Protein AF-A0A9W4WBG3-F1 (afdb_monomer)

Radius of gyration: 16.07 Å; Cα contacts (8 Å, |Δi|>4): 178; chains: 1; bounding box: 39×36×43 Å

Secondary structure (DSSP, 8-state):
--EEEE--SSS--EEEEGGGTEEEEEETTHHHHHSSPEEEEE-STT-EEEEE--HHHHHHHHHHHHHT-TT-TTSHHHHHHHHHHHHHHHHHHHH-HHHHHHHHHHHHHH-HHHHHHHHHHHTT-HHHHHHHT-

pLDDT: mean 94.96, std 4.43, range [64.56, 98.69]

Mean predicted aligned error: 3.72 Å

Foldseek 3Di:
DAAEDEDPDPDQDWDDPPVVRDIHGYDHLVCLQPVDWDWDWDPDDVIDIDTGGDLLSLLLSLLLVLCVDPVHNPDPSSVVSLVSNQVSLVVCLPPPLPSNLVSNVVQCVPDDSSVVSNVVSCVVVVVSVVSNVD

Solvent-accessible surface area (backbone atoms only — not comparable to full-atom values): 7461 Å² total; per-residue (Å²): 137,90,43,77,41,63,33,89,61,98,61,68,50,79,42,79,40,72,96,75,76,42,62,26,43,29,33,67,73,45,51,70,41,64,71,67,51,42,82,45,78,42,90,55,90,95,50,43,83,43,78,40,50,40,64,43,45,50,23,54,49,23,30,37,50,16,48,65,34,90,78,34,64,85,26,72,65,16,48,49,28,44,52,54,18,46,58,44,46,61,52,30,56,72,79,39,40,67,60,37,44,51,42,48,52,52,44,51,68,71,36,69,74,46,39,53,28,35,50,60,37,36,73,78,32,63,71,58,43,54,64,72,73,111

Nearest PDB structures (foldseek):
  5iqj-assembly3_C  TM=2.207E-01  e=2.973E-01  Vibrio cholerae O1 biovar El Tor
  6vud-assembly1_B  TM=2.526E-01  e=1.385E+00  Ehrlichia chaffeensis str. Arkansas
  1is1-assembly1_A  TM=2.712E-01  e=2.535E+00  Vibrio parahaemolyticus

Structure (mmCIF, N/CA/C/O backbone):
data_AF-A0A9W4WBG3-F1
#
_entry.id   AF-A0A9W4WBG3-F1
#
loop_
_atom_site.group_PDB
_atom_site.id
_atom_site.type_symbol
_atom_site.label_atom_id
_atom_site.label_alt_id
_atom_site.label_comp_id
_atom_site.label_asym_id
_atom_site.label_entity_id
_atom_site.label_seq_id
_atom_site.pdbx_PDB_ins_code
_atom_site.Cartn_x
_atom_site.Cartn_y
_atom_site.Cartn_z
_atom_site.occupancy
_atom_site.B_iso_or_equiv
_atom_site.auth_seq_id
_atom_site.auth_comp_id
_atom_site.auth_asym_id
_atom_site.auth_atom_id
_atom_site.pdbx_PDB_model_num
ATOM 1 N N . MET A 1 1 ? -1.882 -6.019 -24.584 1.00 64.56 1 MET A N 1
ATOM 2 C CA . MET A 1 1 ? -1.990 -6.544 -23.207 1.00 64.56 1 MET A CA 1
ATOM 3 C C . MET A 1 1 ? -0.662 -6.263 -22.527 1.00 64.56 1 MET A C 1
ATOM 5 O O . MET A 1 1 ? 0.357 -6.516 -23.156 1.00 64.56 1 MET A O 1
ATOM 9 N N . GLU A 1 2 ? -0.667 -5.669 -21.336 1.00 81.31 2 GLU A N 1
ATOM 10 C CA . GLU A 1 2 ? 0.548 -5.335 -20.577 1.00 81.31 2 GLU A CA 1
ATOM 11 C C . GLU A 1 2 ? 0.742 -6.379 -19.471 1.00 81.31 2 GLU A C 1
ATOM 13 O O . GLU A 1 2 ? -0.215 -6.703 -18.767 1.00 81.31 2 GLU A O 1
ATOM 18 N N . PHE A 1 3 ? 1.947 -6.936 -19.349 1.00 89.81 3 PHE A N 1
ATOM 19 C CA . PHE A 1 3 ? 2.280 -7.930 -18.327 1.00 89.81 3 PHE A CA 1
ATOM 20 C C . PHE A 1 3 ? 3.188 -7.301 -17.280 1.00 89.81 3 PHE A C 1
ATOM 22 O O . PHE A 1 3 ? 4.120 -6.581 -17.629 1.00 89.81 3 PHE A O 1
ATOM 29 N N . LEU A 1 4 ? 2.933 -7.591 -16.007 1.00 92.19 4 LEU A N 1
ATOM 30 C CA . LEU A 1 4 ? 3.647 -6.999 -14.880 1.00 92.19 4 LEU A CA 1
ATOM 31 C C . LEU A 1 4 ? 4.405 -8.084 -14.119 1.00 92.19 4 LEU A C 1
ATOM 33 O O . LEU A 1 4 ? 3.880 -9.179 -13.925 1.00 92.19 4 LEU A O 1
ATOM 37 N N . THR A 1 5 ? 5.614 -7.770 -13.663 1.00 91.88 5 THR A N 1
ATOM 38 C CA . THR A 1 5 ? 6.388 -8.646 -12.776 1.00 91.88 5 THR A CA 1
ATOM 39 C C . THR A 1 5 ? 7.010 -7.831 -11.646 1.00 91.88 5 THR A C 1
ATOM 41 O O . THR A 1 5 ? 7.350 -6.662 -11.861 1.00 91.88 5 THR A O 1
ATOM 44 N N . PRO A 1 6 ? 7.166 -8.388 -10.434 1.00 93.62 6 PRO A N 1
ATOM 45 C CA . PRO A 1 6 ? 7.873 -7.683 -9.382 1.00 93.62 6 PRO A CA 1
ATOM 46 C C . PRO A 1 6 ? 9.306 -7.337 -9.783 1.00 93.62 6 PRO A C 1
ATOM 48 O O . PRO A 1 6 ? 10.015 -8.155 -10.370 1.00 93.62 6 PRO A O 1
ATOM 51 N N . SER A 1 7 ? 9.728 -6.124 -9.436 1.00 93.12 7 SER A N 1
ATOM 52 C CA . SER A 1 7 ? 11.103 -5.667 -9.606 1.00 93.12 7 SER A CA 1
ATOM 53 C C . SER A 1 7 ? 11.860 -5.692 -8.288 1.00 93.12 7 SER A C 1
ATOM 55 O O . SER A 1 7 ? 11.390 -5.152 -7.286 1.00 93.12 7 SER A O 1
ATOM 57 N N . PHE A 1 8 ? 13.068 -6.248 -8.334 1.00 88.19 8 PHE A N 1
ATOM 58 C CA . PHE A 1 8 ? 14.074 -6.167 -7.269 1.00 88.19 8 PHE A CA 1
ATOM 59 C C . PHE A 1 8 ? 15.351 -5.452 -7.738 1.00 88.19 8 PHE A C 1
ATOM 61 O O . PHE A 1 8 ? 16.304 -5.319 -6.976 1.00 88.19 8 PHE A O 1
ATOM 68 N N . ALA A 1 9 ? 15.381 -5.018 -9.001 1.00 88.62 9 ALA A N 1
ATOM 69 C CA . ALA A 1 9 ? 16.471 -4.237 -9.568 1.00 88.62 9 ALA A CA 1
ATOM 70 C C . ALA A 1 9 ? 16.286 -2.748 -9.244 1.00 88.62 9 ALA A C 1
ATOM 72 O O . ALA A 1 9 ? 15.210 -2.322 -8.833 1.00 88.62 9 ALA A O 1
ATOM 73 N N . GLU A 1 10 ? 17.315 -1.936 -9.477 1.00 86.81 10 GLU A N 1
ATOM 74 C CA . GLU A 1 10 ? 17.229 -0.483 -9.283 1.00 86.81 10 GLU A CA 1
ATOM 75 C C . GLU A 1 10 ? 16.205 0.170 -10.230 1.00 86.81 10 GLU A C 1
ATOM 77 O O . GLU A 1 10 ? 15.454 1.057 -9.827 1.00 86.81 10 GLU A O 1
ATOM 82 N N . ALA A 1 11 ? 16.120 -0.313 -11.473 1.00 88.88 11 ALA A N 1
ATOM 83 C CA . ALA A 1 11 ? 15.214 0.204 -12.491 1.00 88.88 11 ALA A CA 1
ATOM 84 C C . ALA A 1 11 ? 13.922 -0.625 -12.633 1.00 88.88 11 ALA A C 1
ATOM 86 O O . ALA A 1 11 ? 13.884 -1.833 -12.397 1.00 88.88 11 ALA A O 1
ATOM 87 N N . GLU A 1 12 ? 12.859 0.044 -13.079 1.00 90.94 12 GLU A N 1
ATOM 88 C CA . GLU A 1 12 ? 11.601 -0.553 -13.546 1.00 90.94 12 GLU A CA 1
ATOM 89 C C . GLU A 1 12 ? 11.614 -0.617 -15.083 1.00 90.94 12 GLU A C 1
ATOM 91 O O . GLU A 1 12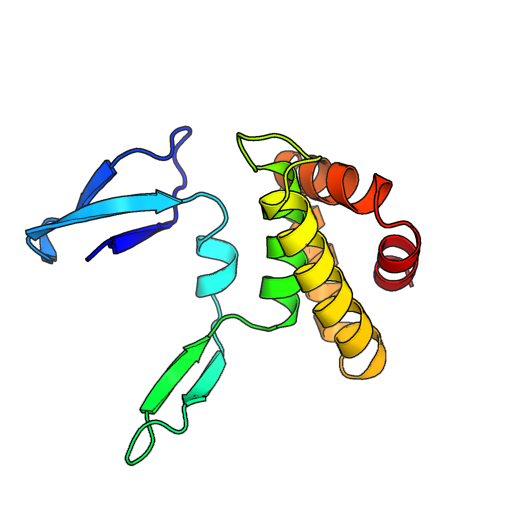 ? 10.902 0.123 -15.764 1.00 90.94 12 GLU A O 1
ATOM 96 N N . ASP A 1 13 ? 12.503 -1.440 -15.642 1.00 92.12 13 ASP A N 1
ATOM 97 C CA . ASP A 1 13 ? 12.678 -1.607 -17.087 1.00 92.12 13 ASP A CA 1
ATOM 98 C C . ASP A 1 13 ? 11.717 -2.651 -17.690 1.00 92.12 13 ASP A C 1
ATOM 100 O O . ASP A 1 13 ? 11.039 -3.407 -16.992 1.00 92.12 13 ASP A O 1
ATOM 104 N N . LEU A 1 14 ? 11.624 -2.683 -19.022 1.00 93.12 14 LEU A N 1
ATOM 105 C CA . LEU A 1 14 ? 10.947 -3.768 -19.731 1.00 93.12 14 LEU A CA 1
ATOM 106 C C . LEU A 1 14 ? 11.909 -4.947 -19.864 1.00 93.12 14 LEU A C 1
ATOM 108 O O . LEU A 1 14 ? 13.016 -4.783 -20.380 1.00 93.12 14 LEU A O 1
ATOM 112 N N . ARG A 1 15 ? 11.476 -6.145 -19.462 1.00 90.88 15 ARG A N 1
ATOM 113 C CA . ARG A 1 15 ? 12.273 -7.371 -19.621 1.00 90.88 15 ARG A CA 1
ATOM 114 C C . ARG A 1 15 ? 11.540 -8.457 -20.387 1.00 90.88 15 ARG A C 1
ATOM 116 O O . ARG A 1 15 ? 10.327 -8.590 -20.235 1.00 90.88 15 ARG A O 1
ATOM 123 N N . PRO A 1 16 ? 12.255 -9.252 -21.198 1.00 91.88 16 PRO A N 1
ATOM 124 C CA . PRO A 1 16 ? 11.655 -10.388 -21.873 1.00 91.88 16 PRO A CA 1
ATOM 125 C C . PRO A 1 16 ? 11.298 -11.477 -20.855 1.00 91.88 16 PRO A C 1
ATOM 127 O O . PRO A 1 16 ? 12.136 -11.913 -20.067 1.00 91.88 16 PRO A O 1
ATOM 130 N N . LEU A 1 17 ? 10.061 -11.961 -20.920 1.00 88.88 17 LEU A N 1
ATOM 131 C CA . LEU A 1 17 ? 9.600 -13.163 -20.240 1.00 88.88 17 LEU A CA 1
ATOM 132 C C . LEU A 1 17 ? 9.482 -14.278 -21.281 1.00 88.88 17 LEU A C 1
ATOM 134 O O . LEU A 1 17 ? 8.419 -14.517 -21.858 1.00 88.88 17 LEU A O 1
ATOM 138 N N . ALA A 1 18 ? 10.610 -14.945 -21.536 1.00 88.81 18 ALA A N 1
ATOM 139 C CA . ALA A 1 18 ? 10.754 -15.912 -22.626 1.00 88.81 18 ALA A CA 1
ATOM 140 C C . ALA A 1 18 ? 9.702 -17.033 -22.590 1.00 88.81 18 ALA A C 1
ATOM 142 O O . ALA A 1 18 ? 9.189 -17.413 -23.636 1.00 88.81 18 ALA A O 1
ATOM 143 N N . ALA A 1 19 ? 9.321 -17.496 -21.394 1.00 89.62 19 ALA A N 1
ATOM 144 C CA . ALA A 1 19 ? 8.317 -18.547 -21.207 1.00 89.62 19 ALA A CA 1
ATOM 145 C C . ALA A 1 19 ? 6.939 -18.209 -21.804 1.00 89.62 19 ALA A C 1
ATOM 147 O O . ALA A 1 19 ? 6.187 -19.113 -22.155 1.00 89.62 19 ALA A O 1
ATOM 148 N N . LEU A 1 20 ? 6.612 -16.919 -21.922 1.00 87.31 20 LEU A N 1
ATOM 149 C CA . LEU A 1 20 ? 5.352 -16.439 -22.489 1.00 87.31 20 LEU A CA 1
ATOM 150 C C . LEU A 1 20 ? 5.541 -15.723 -23.835 1.00 87.31 20 LEU A C 1
ATOM 152 O O . LEU A 1 20 ? 4.558 -15.295 -24.430 1.00 87.31 20 LEU A O 1
ATOM 156 N N . GLY A 1 21 ? 6.779 -15.572 -24.322 1.00 91.75 21 GLY A N 1
ATOM 157 C CA . GLY A 1 21 ? 7.071 -14.847 -25.564 1.00 91.75 21 GLY A CA 1
ATOM 158 C C . GLY A 1 21 ? 6.692 -13.358 -25.527 1.00 91.75 21 GLY A C 1
ATOM 159 O O . GLY A 1 21 ? 6.443 -12.764 -26.573 1.00 91.75 21 GLY A O 1
ATOM 160 N N . VAL A 1 22 ? 6.623 -12.751 -24.336 1.00 92.56 22 VAL A N 1
ATOM 161 C CA . VAL A 1 22 ? 6.215 -11.347 -24.132 1.00 92.56 22 VAL A CA 1
ATOM 162 C C . VAL A 1 22 ? 7.288 -10.547 -23.403 1.00 92.56 22 VAL A C 1
ATOM 164 O O . VAL A 1 22 ? 8.223 -11.111 -22.839 1.00 92.56 22 VAL A O 1
ATOM 167 N N . HIS A 1 23 ? 7.134 -9.224 -23.382 1.00 92.12 23 HIS A N 1
ATOM 168 C CA . HIS A 1 23 ? 7.883 -8.346 -22.484 1.00 92.12 23 HIS A CA 1
ATOM 169 C C . HIS A 1 23 ? 7.010 -7.971 -21.285 1.00 92.12 23 HIS A C 1
ATOM 171 O O . HIS A 1 23 ? 5.818 -7.699 -21.438 1.00 92.12 23 HIS A O 1
ATOM 177 N N . THR A 1 24 ? 7.609 -7.958 -20.100 1.00 92.75 24 THR A N 1
ATOM 178 C CA . THR A 1 24 ? 6.969 -7.581 -18.841 1.00 92.75 24 THR A CA 1
ATOM 179 C C . THR A 1 24 ? 7.528 -6.263 -18.338 1.00 92.75 24 THR A C 1
ATOM 181 O O . THR A 1 24 ? 8.746 -6.073 -18.339 1.00 92.75 24 THR A O 1
ATOM 184 N N . GLN A 1 25 ? 6.651 -5.396 -17.849 1.00 94.62 25 GLN A N 1
ATOM 185 C CA . GLN A 1 25 ? 7.023 -4.213 -17.091 1.00 94.62 25 GLN A CA 1
ATOM 186 C C . GLN A 1 25 ? 7.369 -4.623 -15.658 1.00 94.62 25 GLN A C 1
ATOM 188 O O . GLN A 1 25 ? 6.554 -5.215 -14.945 1.00 94.62 25 GLN A O 1
ATOM 193 N N . LEU A 1 26 ? 8.593 -4.309 -15.242 1.00 93.88 26 LEU A N 1
ATOM 194 C CA . LEU A 1 26 ? 9.037 -4.498 -13.869 1.00 93.88 26 LEU A CA 1
ATOM 195 C C . LEU A 1 26 ? 8.424 -3.412 -12.986 1.00 93.88 26 LEU A C 1
ATOM 197 O O . LEU A 1 26 ? 8.470 -2.237 -13.343 1.00 93.88 26 LEU A O 1
ATOM 201 N N . LEU A 1 27 ? 7.859 -3.799 -11.842 1.00 93.56 27 LEU A N 1
ATOM 202 C CA . LEU A 1 27 ? 7.288 -2.875 -10.864 1.00 93.56 27 LEU A CA 1
ATOM 203 C C . LEU A 1 27 ? 7.805 -3.183 -9.460 1.00 93.56 27 LEU A C 1
ATOM 205 O O . LEU A 1 27 ? 7.601 -4.275 -8.923 1.00 93.56 27 LEU A O 1
ATOM 209 N N . HIS A 1 28 ? 8.452 -2.204 -8.838 1.00 94.19 28 HIS A N 1
ATOM 210 C CA . HIS A 1 28 ? 8.757 -2.230 -7.414 1.00 94.19 28 HIS A CA 1
ATOM 211 C C . HIS A 1 28 ? 7.457 -2.309 -6.614 1.00 94.19 28 HIS A C 1
ATOM 213 O O . HIS A 1 28 ? 6.418 -1.803 -7.044 1.00 94.19 28 HIS A O 1
ATOM 219 N N . TYR A 1 29 ? 7.531 -2.880 -5.412 1.00 94.19 29 TYR A N 1
ATOM 220 C CA . TYR A 1 29 ? 6.418 -2.997 -4.460 1.00 94.19 29 TYR A CA 1
ATOM 221 C C . TYR A 1 29 ? 5.269 -3.918 -4.914 1.00 94.19 29 TYR A C 1
ATOM 223 O O . TYR A 1 29 ? 4.411 -4.248 -4.100 1.00 94.19 29 TYR A O 1
ATOM 231 N N . LEU A 1 30 ? 5.266 -4.414 -6.160 1.00 94.88 30 LEU A N 1
ATOM 232 C CA . LEU A 1 30 ? 4.271 -5.385 -6.627 1.00 94.88 30 LEU A CA 1
ATOM 233 C C . LEU A 1 30 ? 4.374 -6.720 -5.875 1.00 94.88 30 LEU A C 1
ATOM 235 O O . LEU A 1 30 ? 3.347 -7.328 -5.591 1.00 94.88 30 LEU A O 1
ATOM 239 N N . ASN A 1 31 ? 5.589 -7.149 -5.506 1.00 94.19 31 ASN A N 1
ATOM 240 C CA . ASN A 1 31 ? 5.815 -8.366 -4.716 1.00 94.19 31 ASN A CA 1
ATOM 241 C C . ASN A 1 31 ? 5.002 -8.368 -3.416 1.00 94.19 31 ASN A C 1
ATOM 243 O O . ASN A 1 31 ? 4.476 -9.406 -3.040 1.00 94.19 31 ASN A O 1
ATOM 247 N N . TYR A 1 32 ? 4.860 -7.209 -2.769 1.00 95.06 32 TYR A N 1
ATOM 248 C CA . TYR A 1 32 ? 4.099 -7.079 -1.530 1.00 95.06 32 TYR A CA 1
ATOM 249 C C . TYR A 1 32 ? 2.612 -7.411 -1.713 1.00 95.06 32 TYR A C 1
ATOM 251 O O . TYR A 1 32 ? 2.002 -8.007 -0.835 1.00 95.06 32 TYR A O 1
ATOM 259 N N . LEU A 1 33 ? 2.029 -7.082 -2.870 1.00 95.56 33 LEU A N 1
ATOM 260 C CA . LEU A 1 33 ? 0.619 -7.362 -3.153 1.00 95.56 33 LEU A CA 1
ATOM 261 C C . LEU A 1 33 ? 0.345 -8.813 -3.553 1.00 95.56 33 LEU A C 1
ATOM 263 O O . LEU A 1 33 ? -0.780 -9.282 -3.391 1.00 95.56 33 LEU A O 1
ATOM 267 N N . ILE A 1 34 ? 1.337 -9.492 -4.133 1.00 94.56 34 ILE A N 1
ATOM 268 C CA . ILE A 1 34 ? 1.161 -10.829 -4.716 1.00 94.56 34 ILE A CA 1
ATOM 269 C C . ILE A 1 34 ? 1.808 -11.946 -3.890 1.00 94.56 34 ILE A C 1
ATOM 271 O O . ILE A 1 34 ? 1.747 -13.096 -4.312 1.00 94.56 34 ILE A O 1
ATOM 275 N N . ALA A 1 35 ? 2.441 -11.624 -2.756 1.00 93.25 35 ALA A N 1
ATOM 276 C CA . ALA A 1 35 ? 3.089 -12.615 -1.897 1.00 93.25 35 ALA A CA 1
ATOM 277 C C . ALA A 1 35 ? 2.070 -13.586 -1.284 1.00 93.25 35 ALA A C 1
ATOM 279 O O . ALA A 1 35 ? 2.251 -14.797 -1.349 1.00 93.25 35 ALA A O 1
ATOM 280 N N . GLU A 1 36 ? 0.981 -13.043 -0.741 1.00 94.75 36 GLU A N 1
ATOM 281 C CA . GLU A 1 36 ? -0.069 -13.800 -0.056 1.00 94.75 36 GLU A CA 1
ATOM 282 C C . GLU A 1 36 ? -1.450 -13.284 -0.486 1.00 94.75 36 GLU A C 1
ATOM 284 O O . GLU A 1 36 ? -2.132 -12.596 0.279 1.00 94.75 36 GLU A O 1
ATOM 289 N N . PRO A 1 37 ? -1.866 -13.523 -1.743 1.00 96.62 37 PRO A N 1
ATOM 290 C CA . PRO A 1 37 ? -3.173 -13.086 -2.198 1.00 96.62 37 PRO A CA 1
ATOM 291 C C . PRO A 1 37 ? -4.285 -13.907 -1.537 1.00 96.62 37 PRO A C 1
ATOM 293 O O . PRO A 1 37 ? -4.101 -15.065 -1.161 1.00 96.62 37 PRO A O 1
ATOM 296 N N . ILE A 1 38 ? -5.469 -13.309 -1.456 1.00 96.69 38 ILE A N 1
ATOM 297 C CA . ILE A 1 38 ? -6.693 -13.993 -1.048 1.00 96.69 38 ILE A CA 1
ATOM 298 C C . ILE A 1 38 ? -7.553 -14.308 -2.263 1.00 96.69 38 ILE A C 1
ATOM 300 O O . ILE A 1 38 ? -7.552 -13.612 -3.280 1.00 96.69 38 ILE A O 1
ATOM 304 N N . THR A 1 39 ? -8.344 -15.359 -2.122 1.00 97.00 39 THR A N 1
ATOM 305 C CA . THR A 1 39 ? -9.265 -15.794 -3.161 1.00 97.00 39 THR A CA 1
ATOM 306 C C . THR A 1 39 ? -10.589 -15.039 -3.052 1.00 97.00 39 THR A C 1
ATOM 308 O O . THR A 1 39 ? -11.189 -14.990 -1.981 1.00 97.00 39 THR A O 1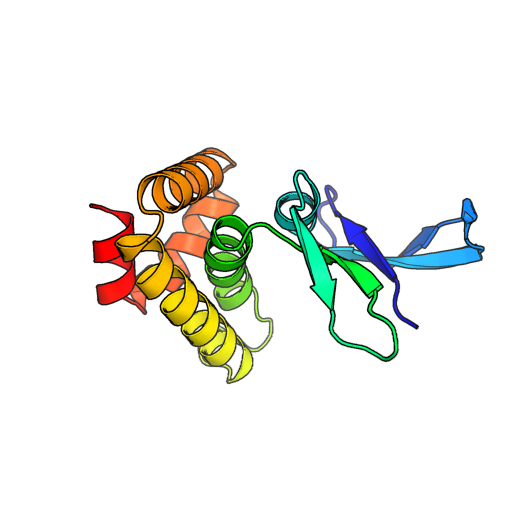
ATOM 311 N N . ALA A 1 40 ? -11.070 -14.486 -4.165 1.00 95.12 40 ALA A N 1
ATOM 312 C CA . ALA A 1 40 ? -12.351 -13.792 -4.252 1.00 95.12 40 ALA A CA 1
ATOM 313 C C . ALA A 1 40 ? -13.155 -14.259 -5.473 1.00 95.12 40 ALA A C 1
ATOM 315 O O . ALA A 1 40 ? -12.596 -14.604 -6.515 1.00 95.12 40 ALA A O 1
ATOM 316 N N . ALA A 1 41 ? -14.483 -14.253 -5.355 1.00 94.81 41 ALA A N 1
ATOM 317 C CA . ALA A 1 41 ? -15.382 -14.538 -6.467 1.00 94.81 41 ALA A CA 1
ATOM 318 C C . ALA A 1 41 ? -15.834 -13.228 -7.128 1.00 94.81 41 ALA A C 1
ATOM 320 O O . ALA A 1 41 ? -16.427 -12.370 -6.477 1.00 94.81 41 ALA A O 1
ATOM 321 N N . ILE A 1 42 ? -15.592 -13.083 -8.432 1.00 94.38 42 ILE A N 1
ATOM 322 C CA . ILE A 1 42 ? -16.164 -12.000 -9.240 1.00 94.38 42 ILE A CA 1
ATOM 323 C C . ILE A 1 42 ? -17.448 -12.505 -9.890 1.00 94.38 42 ILE A C 1
ATOM 325 O O . ILE A 1 42 ? -17.452 -13.542 -10.557 1.00 94.38 42 ILE A O 1
ATOM 329 N N . THR A 1 43 ? -18.529 -11.738 -9.756 1.00 92.44 43 THR A N 1
ATOM 330 C CA . THR A 1 43 ? -19.862 -12.024 -10.308 1.00 92.44 43 THR A CA 1
ATOM 331 C C . THR A 1 43 ? -19.952 -11.738 -11.815 1.00 92.44 43 THR A C 1
ATOM 333 O O . THR A 1 43 ? -20.830 -11.023 -12.291 1.00 92.44 43 THR A O 1
ATOM 336 N N . TYR A 1 44 ? -19.032 -12.303 -12.600 1.00 89.38 44 TYR A N 1
ATOM 337 C CA . TYR A 1 44 ? -19.071 -12.247 -14.061 1.00 89.38 44 TYR A CA 1
ATOM 338 C C . TYR A 1 44 ? -19.590 -13.569 -14.639 1.00 89.38 44 TYR A C 1
ATOM 340 O O . TYR A 1 44 ? -18.983 -14.620 -14.431 1.00 89.38 44 TYR A O 1
ATOM 348 N N . ARG A 1 45 ? -20.700 -13.522 -15.391 1.00 89.19 45 ARG A N 1
ATOM 349 C CA . ARG A 1 45 ? -21.414 -14.708 -15.909 1.00 89.19 45 ARG A CA 1
ATOM 350 C C . ARG A 1 45 ? -21.704 -15.715 -14.784 1.00 89.19 45 ARG A C 1
ATOM 352 O O . ARG A 1 45 ? -22.418 -15.376 -13.851 1.00 89.19 45 ARG A O 1
ATOM 359 N N . ASN A 1 46 ? -21.126 -16.913 -14.851 1.00 88.75 46 ASN A N 1
ATOM 360 C CA . ASN A 1 46 ? -21.330 -17.985 -13.873 1.00 88.75 46 ASN A CA 1
ATOM 361 C C . ASN A 1 46 ? -20.417 -17.861 -12.637 1.00 88.75 46 ASN A C 1
ATOM 363 O O . ASN A 1 46 ? -20.357 -18.783 -11.831 1.00 88.75 46 ASN A O 1
ATOM 367 N N . GLY A 1 47 ? -19.705 -16.739 -12.492 1.00 91.62 47 GLY A N 1
ATOM 368 C CA . GLY A 1 47 ? -18.714 -16.526 -11.446 1.00 91.62 47 GLY A CA 1
ATOM 369 C C . GLY A 1 47 ? -17.313 -16.926 -11.899 1.00 91.62 47 GLY A C 1
ATOM 370 O O . GLY A 1 47 ? -17.123 -17.928 -12.589 1.00 91.62 47 GLY A O 1
ATOM 371 N N . VAL A 1 48 ? -16.319 -16.126 -11.517 1.00 94.88 48 VAL A N 1
ATOM 372 C CA . VAL A 1 48 ? -14.902 -16.421 -11.756 1.00 94.88 48 VAL A CA 1
ATOM 373 C C . VAL A 1 48 ? -14.149 -16.278 -10.445 1.00 94.88 48 VAL A C 1
ATOM 375 O O . VAL A 1 48 ? -14.258 -15.254 -9.771 1.00 94.88 48 VAL A O 1
ATOM 378 N N . LEU A 1 49 ? -13.384 -17.309 -10.098 1.00 95.19 49 LEU A N 1
ATOM 379 C CA . LEU A 1 49 ? -12.486 -17.283 -8.955 1.00 95.19 49 LEU A CA 1
ATOM 380 C C . LEU A 1 49 ? -11.200 -16.554 -9.344 1.00 95.19 49 LEU A C 1
ATOM 382 O O . LEU A 1 49 ? -10.547 -16.928 -10.319 1.00 95.19 49 LEU A O 1
ATOM 386 N N . VAL A 1 50 ? -10.841 -15.518 -8.594 1.00 95.38 50 VAL A N 1
ATOM 387 C CA . VAL A 1 50 ? -9.632 -14.725 -8.827 1.00 95.38 50 VAL A CA 1
ATOM 388 C C . VAL A 1 50 ? -8.821 -14.583 -7.549 1.00 95.38 50 VAL A C 1
ATOM 390 O O . VAL A 1 50 ? -9.351 -14.680 -6.444 1.00 95.38 50 VAL A O 1
ATOM 393 N N . GLN A 1 51 ? -7.530 -14.320 -7.716 1.00 96.88 51 GLN A N 1
ATOM 394 C CA . GLN A 1 51 ? -6.651 -13.910 -6.630 1.00 96.88 51 GLN A CA 1
ATOM 395 C C . GLN A 1 51 ? -6.616 -12.383 -6.572 1.00 96.88 51 GLN A C 1
ATOM 397 O O . GLN A 1 51 ? -6.375 -11.732 -7.591 1.00 96.88 51 GLN A O 1
ATOM 402 N N . ILE A 1 52 ? -6.858 -11.817 -5.393 1.00 96.38 52 ILE A N 1
ATOM 403 C CA . ILE A 1 52 ? -6.743 -10.381 -5.128 1.00 96.38 52 ILE A CA 1
ATOM 404 C C . ILE A 1 52 ? -5.785 -10.141 -3.958 1.00 96.38 52 ILE A C 1
ATOM 406 O O . ILE A 1 52 ? -5.630 -11.013 -3.104 1.00 96.38 52 ILE A O 1
ATOM 410 N N . PRO A 1 53 ? -5.143 -8.967 -3.876 1.00 97.44 53 PRO A N 1
ATOM 411 C CA . PRO A 1 53 ? -4.327 -8.637 -2.718 1.00 97.44 53 PRO A CA 1
ATOM 412 C C . PRO A 1 53 ? -5.171 -8.572 -1.445 1.00 97.44 53 PRO A C 1
ATOM 414 O O . PRO A 1 53 ? -6.327 -8.140 -1.486 1.00 97.44 53 PRO A O 1
ATOM 417 N N . ARG A 1 54 ? -4.567 -8.938 -0.311 1.00 97.75 54 ARG A N 1
ATOM 418 C CA . ARG A 1 54 ? -5.135 -8.674 1.016 1.00 97.75 54 ARG A CA 1
ATOM 419 C C . ARG A 1 54 ? -5.482 -7.176 1.144 1.00 97.75 54 ARG A C 1
ATOM 421 O O . ARG A 1 54 ? -4.642 -6.348 0.767 1.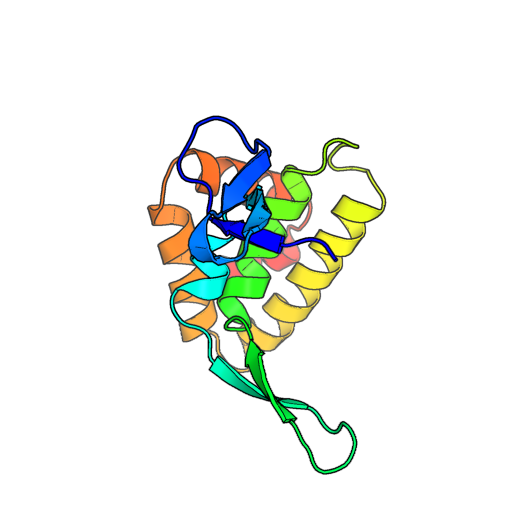00 97.75 54 ARG A O 1
ATOM 428 N N . PRO A 1 55 ? -6.688 -6.800 1.612 1.00 97.50 55 PRO A N 1
ATOM 429 C CA . PRO A 1 55 ? -7.113 -5.399 1.697 1.00 97.50 55 PRO A CA 1
ATOM 430 C C . PRO A 1 55 ? -6.137 -4.496 2.462 1.00 97.50 55 PRO A C 1
ATOM 432 O O . PRO A 1 55 ? -5.828 -3.399 2.002 1.00 97.50 55 PRO A O 1
ATOM 435 N N . GLU A 1 56 ? -5.597 -4.986 3.573 1.00 98.19 56 GLU A N 1
ATOM 436 C CA . GLU A 1 56 ? -4.592 -4.335 4.409 1.00 98.19 56 GLU A CA 1
ATOM 437 C C . GLU A 1 56 ? -3.290 -4.083 3.636 1.00 98.19 56 GLU A C 1
ATOM 439 O O . GLU A 1 56 ? -2.799 -2.954 3.594 1.00 98.19 56 GLU A O 1
ATOM 444 N N . CYS A 1 57 ? -2.791 -5.070 2.887 1.00 97.94 57 CYS A N 1
ATOM 445 C CA . CYS A 1 57 ? -1.629 -4.884 2.019 1.00 97.94 57 CYS A CA 1
ATOM 446 C C . CYS A 1 57 ? -1.925 -3.888 0.887 1.00 97.94 57 CYS A C 1
ATOM 448 O O . CYS A 1 57 ? -1.087 -3.050 0.552 1.00 97.94 57 CYS A O 1
ATOM 450 N N . MET A 1 58 ? -3.124 -3.919 0.298 1.00 98.44 58 MET A N 1
ATOM 451 C CA . MET A 1 58 ? -3.513 -2.928 -0.710 1.00 98.44 58 MET A CA 1
ATOM 452 C C . MET A 1 58 ? -3.517 -1.512 -0.125 1.00 98.44 58 MET A C 1
ATOM 454 O O . MET A 1 58 ? -2.985 -0.594 -0.752 1.00 98.44 58 MET A O 1
ATOM 458 N N . ALA A 1 59 ? -4.067 -1.335 1.074 1.00 98.38 59 ALA A N 1
ATOM 459 C CA . ALA A 1 59 ? -4.139 -0.052 1.755 1.00 98.38 59 ALA A CA 1
ATOM 460 C C . ALA A 1 59 ? -2.743 0.549 1.997 1.00 98.38 59 ALA A C 1
ATOM 462 O O . ALA A 1 59 ? -2.468 1.677 1.577 1.00 98.38 59 ALA A O 1
ATOM 463 N N . ILE A 1 60 ? -1.827 -0.236 2.573 1.00 98.31 60 ILE A N 1
ATOM 464 C CA . ILE A 1 60 ? -0.450 0.201 2.842 1.00 98.31 60 ILE A CA 1
ATOM 465 C C . ILE A 1 60 ? 0.331 0.441 1.544 1.00 98.31 60 ILE A C 1
ATOM 467 O O . ILE A 1 60 ? 1.029 1.449 1.402 1.00 98.31 60 ILE A O 1
ATOM 471 N N . HIS A 1 61 ? 0.157 -0.416 0.536 1.00 98.31 61 HIS A N 1
ATOM 472 C CA . HIS A 1 61 ? 0.764 -0.219 -0.780 1.00 98.31 61 HIS A CA 1
ATOM 473 C C . HIS A 1 61 ? 0.312 1.094 -1.441 1.00 98.31 61 HIS A C 1
ATOM 475 O O . HIS A 1 61 ? 1.111 1.777 -2.086 1.00 98.31 61 HIS A O 1
ATOM 481 N N . LYS A 1 62 ? -0.953 1.497 -1.271 1.00 98.44 62 LYS A N 1
ATOM 482 C CA . LYS A 1 62 ? -1.451 2.770 -1.808 1.00 98.44 62 LYS A CA 1
ATOM 483 C C . LYS A 1 62 ? -0.790 3.990 -1.175 1.00 98.44 62 LYS A C 1
ATOM 485 O O . LYS A 1 62 ? -0.556 4.962 -1.896 1.00 98.44 62 LYS A O 1
ATOM 490 N N . LEU A 1 63 ? -0.397 3.920 0.098 1.00 98.44 63 LEU A N 1
ATOM 491 C CA . LEU A 1 63 ? 0.401 4.977 0.730 1.00 98.44 63 LEU A CA 1
ATOM 492 C C . LEU A 1 63 ? 1.761 5.142 0.040 1.00 98.44 63 LEU A C 1
ATOM 494 O O . LEU A 1 63 ? 2.190 6.267 -0.211 1.00 98.44 63 LEU A O 1
ATOM 498 N N . VAL A 1 64 ? 2.409 4.036 -0.333 1.00 97.69 64 VAL A N 1
ATOM 499 C CA . VAL A 1 64 ? 3.676 4.062 -1.080 1.00 97.69 64 VAL A CA 1
ATOM 500 C C . VAL A 1 64 ? 3.477 4.619 -2.490 1.00 97.69 64 VAL A C 1
ATOM 502 O O . VAL A 1 64 ? 4.217 5.501 -2.923 1.00 97.69 64 VAL A O 1
ATOM 505 N N . VAL A 1 65 ? 2.477 4.124 -3.224 1.00 96.69 65 VAL A N 1
ATOM 506 C CA . VAL A 1 65 ? 2.241 4.527 -4.620 1.00 96.69 65 VAL A CA 1
ATOM 507 C C . VAL A 1 65 ? 1.866 6.004 -4.742 1.00 96.69 65 VAL A C 1
ATOM 509 O O . VAL A 1 65 ? 2.268 6.638 -5.718 1.00 96.69 65 VAL A O 1
ATOM 512 N N . ALA A 1 66 ? 1.153 6.565 -3.761 1.00 97.81 66 ALA A N 1
ATOM 513 C CA . ALA A 1 66 ? 0.789 7.980 -3.754 1.00 97.81 66 ALA A CA 1
ATOM 514 C C . ALA A 1 66 ? 2.017 8.911 -3.802 1.00 97.81 66 ALA A C 1
ATOM 516 O O . ALA A 1 66 ? 1.987 9.910 -4.519 1.00 97.81 66 ALA A O 1
ATOM 517 N N . ASP A 1 67 ? 3.098 8.566 -3.096 1.00 97.38 67 ASP A N 1
ATOM 518 C CA . ASP A 1 67 ? 4.365 9.312 -3.113 1.00 97.38 67 ASP A CA 1
ATOM 519 C C . ASP A 1 67 ? 5.194 9.041 -4.385 1.00 97.38 67 ASP A C 1
ATOM 521 O O . ASP A 1 67 ? 5.898 9.914 -4.885 1.00 97.38 67 ASP A O 1
ATOM 525 N N . ARG A 1 68 ? 5.066 7.845 -4.977 1.00 94.69 68 ARG A N 1
ATOM 526 C CA . ARG A 1 68 ? 5.824 7.436 -6.178 1.00 94.69 68 ARG A CA 1
ATOM 527 C C . ARG A 1 68 ? 5.318 8.020 -7.500 1.00 94.69 68 ARG A C 1
ATOM 529 O O . ARG A 1 68 ? 5.906 7.733 -8.546 1.00 94.69 68 ARG A O 1
ATOM 536 N N . ARG A 1 69 ? 4.224 8.787 -7.516 1.00 94.44 69 ARG A N 1
ATOM 537 C CA . ARG A 1 69 ? 3.685 9.356 -8.764 1.00 94.44 69 ARG A CA 1
ATOM 538 C C . ARG A 1 69 ? 4.687 10.325 -9.390 1.00 94.44 69 ARG A C 1
ATOM 540 O O . ARG A 1 69 ? 5.076 11.308 -8.769 1.00 94.44 69 ARG A O 1
ATOM 547 N N . LYS A 1 70 ? 5.061 10.075 -10.651 1.00 90.62 70 LYS A N 1
ATOM 548 C CA . LYS A 1 70 ? 6.004 10.918 -11.413 1.00 90.62 70 LYS A CA 1
ATOM 549 C C . LYS A 1 70 ? 5.489 12.348 -11.580 1.00 90.62 70 LYS A C 1
ATOM 551 O O . LYS A 1 70 ? 6.276 13.282 -11.639 1.00 90.62 70 LYS A O 1
ATOM 556 N N . GLU A 1 71 ? 4.170 12.511 -11.626 1.00 93.81 71 GLU A N 1
ATOM 557 C CA . GLU A 1 71 ? 3.482 13.800 -11.707 1.00 93.81 71 GLU A CA 1
ATOM 558 C C . GLU A 1 71 ? 3.486 14.573 -10.372 1.00 93.81 71 GLU A C 1
ATOM 560 O O . GLU A 1 71 ? 2.966 15.684 -10.297 1.00 93.81 71 GLU A O 1
ATOM 565 N N . GLY A 1 72 ? 4.058 13.987 -9.317 1.00 92.44 72 GLY A N 1
ATOM 566 C CA . GLY A 1 72 ? 4.204 14.590 -8.003 1.00 92.44 72 GLY A CA 1
ATOM 567 C C . GLY A 1 72 ? 3.054 14.283 -7.035 1.00 92.44 72 GLY A C 1
ATOM 568 O O . GLY A 1 72 ? 1.996 13.762 -7.423 1.00 92.44 72 GLY A O 1
ATOM 569 N N . PRO A 1 73 ? 3.244 14.631 -5.750 1.00 90.62 73 PRO A N 1
ATOM 570 C CA . PRO A 1 73 ? 2.313 14.299 -4.670 1.00 90.62 73 PRO A CA 1
ATOM 571 C C . PRO A 1 73 ? 0.981 15.069 -4.741 1.00 90.62 73 PRO A C 1
ATOM 573 O O . PRO A 1 73 ? -0.014 14.640 -4.149 1.00 90.62 73 PRO A O 1
ATOM 576 N N . ASP A 1 74 ? 0.929 16.175 -5.485 1.00 93.25 74 ASP A N 1
ATOM 577 C CA . ASP A 1 74 ? -0.279 16.983 -5.715 1.00 93.25 74 ASP A CA 1
ATOM 578 C C . ASP A 1 74 ? -1.044 16.585 -6.987 1.00 93.25 74 ASP A C 1
ATOM 580 O O . ASP A 1 74 ? -2.085 17.156 -7.305 1.00 93.25 74 ASP A O 1
ATOM 584 N N . SER A 1 75 ? -0.570 15.565 -7.706 1.00 97.06 75 SER A N 1
ATOM 585 C CA . SER A 1 75 ? -1.270 15.050 -8.880 1.00 97.06 75 SER A CA 1
ATOM 586 C C . SER A 1 75 ? -2.623 14.424 -8.521 1.00 97.06 75 SER A C 1
ATOM 588 O O . SER A 1 75 ? -2.800 13.820 -7.459 1.00 97.06 75 SER A O 1
ATOM 590 N N . LEU A 1 76 ? -3.574 14.476 -9.462 1.00 97.00 76 LEU A N 1
ATOM 591 C CA . LEU A 1 76 ? -4.881 13.816 -9.317 1.00 97.00 76 LEU A CA 1
ATOM 592 C C . LEU A 1 76 ? -4.746 12.312 -9.035 1.00 97.00 76 LEU A C 1
ATOM 594 O O . LEU A 1 76 ? -5.538 11.747 -8.283 1.00 97.00 76 LEU A O 1
ATOM 598 N N . LYS A 1 77 ? -3.724 11.658 -9.605 1.00 96.25 77 LYS A N 1
ATOM 599 C CA . LYS A 1 77 ? -3.441 10.238 -9.355 1.00 96.25 77 LYS A CA 1
ATOM 600 C C . LYS A 1 77 ? -2.977 10.007 -7.917 1.00 96.25 77 LYS A C 1
ATOM 602 O O . LYS A 1 77 ? -3.511 9.115 -7.268 1.00 96.25 77 LYS A O 1
ATOM 607 N N . ALA A 1 78 ? -2.059 10.832 -7.406 1.00 97.88 78 ALA A N 1
ATOM 608 C CA . ALA A 1 78 ? -1.601 10.742 -6.020 1.00 97.88 78 ALA A CA 1
ATOM 609 C C . ALA A 1 78 ? -2.746 11.007 -5.032 1.00 97.88 78 ALA A C 1
ATOM 611 O O . ALA A 1 78 ? -2.895 10.280 -4.052 1.00 97.88 78 ALA A O 1
ATOM 612 N N . HIS A 1 79 ? -3.597 12.000 -5.311 1.00 98.06 79 HIS A N 1
ATOM 613 C CA . HIS A 1 79 ? -4.799 12.253 -4.516 1.00 98.06 79 HIS A CA 1
ATOM 614 C C . HIS A 1 79 ? -5.755 11.051 -4.528 1.00 98.06 79 HIS A C 1
ATOM 616 O O . HIS A 1 79 ? -6.206 10.619 -3.471 1.00 98.06 79 HIS A O 1
ATOM 622 N N . LYS A 1 80 ? -6.003 10.450 -5.700 1.00 98.25 80 LYS A N 1
ATOM 623 C CA . LYS A 1 80 ? -6.825 9.239 -5.818 1.00 98.25 80 LYS A CA 1
ATOM 624 C C . LYS A 1 80 ? -6.253 8.069 -5.013 1.00 98.25 80 LYS A C 1
ATOM 626 O O . LYS A 1 80 ? -7.017 7.389 -4.339 1.00 98.25 80 LYS A O 1
ATOM 631 N N . ASP A 1 81 ? -4.943 7.832 -5.063 1.00 98.44 81 ASP A N 1
ATOM 632 C CA . ASP A 1 81 ? -4.317 6.758 -4.281 1.00 98.44 81 ASP A CA 1
ATOM 633 C C . ASP A 1 81 ? -4.444 7.010 -2.769 1.00 98.44 81 ASP A C 1
ATOM 635 O O . ASP A 1 81 ? -4.765 6.078 -2.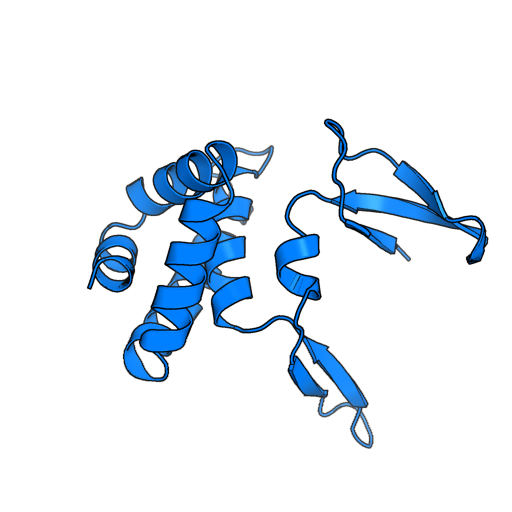036 1.00 98.44 81 ASP A O 1
ATOM 639 N N . ARG A 1 82 ? -4.295 8.263 -2.307 1.00 98.44 82 ARG A N 1
ATOM 640 C CA . ARG A 1 82 ? -4.549 8.636 -0.902 1.00 98.44 82 ARG A CA 1
ATOM 641 C C . ARG A 1 82 ? -5.993 8.384 -0.483 1.00 98.44 82 ARG A C 1
ATOM 643 O O . ARG A 1 82 ? -6.213 7.819 0.579 1.00 98.44 82 ARG A O 1
ATOM 650 N N . MET A 1 83 ? -6.964 8.751 -1.320 1.00 98.44 83 MET A N 1
ATOM 651 C CA . MET A 1 83 ? -8.382 8.486 -1.047 1.00 98.44 83 MET A CA 1
ATOM 652 C C . MET A 1 83 ? -8.676 6.984 -0.967 1.00 98.44 83 MET A C 1
ATOM 654 O O . MET A 1 83 ? -9.388 6.547 -0.071 1.00 98.44 83 MET A O 1
ATOM 658 N N . GLN A 1 84 ? -8.095 6.184 -1.868 1.00 98.44 84 GLN A N 1
ATOM 659 C CA . GLN A 1 84 ? -8.228 4.724 -1.825 1.00 98.44 84 GLN A CA 1
ATOM 660 C C . GLN A 1 84 ? -7.589 4.121 -0.568 1.00 98.44 84 GLN A C 1
ATOM 662 O O . GLN A 1 84 ? -8.172 3.216 0.020 1.00 98.44 84 GLN A O 1
ATOM 667 N N . ALA A 1 85 ? -6.421 4.623 -0.151 1.00 98.62 85 ALA A N 1
ATOM 668 C CA . ALA A 1 85 ? -5.782 4.201 1.091 1.00 98.62 85 ALA A CA 1
ATOM 669 C C . ALA A 1 85 ? -6.638 4.565 2.313 1.00 98.62 85 ALA A C 1
ATOM 671 O O . ALA A 1 85 ? -6.918 3.687 3.116 1.00 98.62 85 ALA A O 1
ATOM 672 N N . SER A 1 86 ? -7.094 5.821 2.416 1.00 98.56 86 SER A N 1
ATOM 673 C CA . SER A 1 86 ? -7.943 6.305 3.519 1.00 98.56 86 SER A CA 1
ATOM 674 C C . SER A 1 86 ? -9.178 5.432 3.687 1.00 98.56 86 SER A C 1
ATOM 676 O O . SER A 1 86 ? -9.408 4.901 4.763 1.00 98.56 86 SER A O 1
ATOM 678 N N . PHE A 1 87 ? -9.903 5.198 2.589 1.00 98.50 87 PHE A N 1
ATOM 679 C CA . PHE A 1 87 ? -11.130 4.408 2.598 1.00 98.50 87 PHE A CA 1
ATOM 680 C C . PHE A 1 87 ? -10.914 2.984 3.124 1.00 98.50 87 PHE A C 1
ATOM 682 O O . PHE A 1 87 ? -11.687 2.502 3.944 1.00 98.50 87 PHE A O 1
ATOM 689 N N . LEU A 1 88 ? -9.854 2.307 2.668 1.00 98.44 88 LEU A N 1
ATOM 690 C CA . LEU A 1 88 ? -9.541 0.961 3.145 1.00 98.44 88 LEU A CA 1
ATOM 691 C C . LEU A 1 88 ? -9.081 0.971 4.607 1.00 98.44 88 LEU A C 1
ATOM 693 O O . LEU A 1 88 ? -9.505 0.111 5.367 1.00 98.44 88 LEU A O 1
ATOM 697 N N . ILE A 1 89 ? -8.233 1.927 5.001 1.00 98.69 89 ILE A N 1
ATOM 698 C CA . ILE A 1 89 ? -7.696 2.020 6.367 1.00 98.69 89 ILE A CA 1
ATOM 699 C C . ILE A 1 89 ? -8.809 2.299 7.375 1.00 98.69 89 ILE A C 1
ATOM 701 O O . ILE A 1 89 ? -8.830 1.667 8.420 1.00 98.69 89 ILE A O 1
ATOM 705 N N . GLU A 1 90 ? -9.737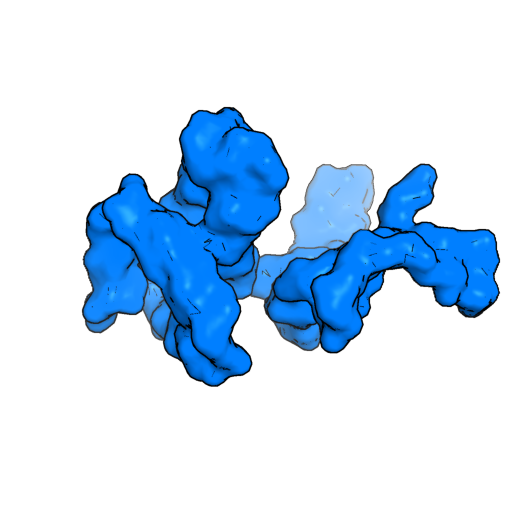 3.201 7.058 1.00 98.31 90 GLU A N 1
ATOM 706 C CA . GLU A 1 90 ? -10.870 3.536 7.928 1.00 98.31 90 GLU A CA 1
ATOM 707 C C . GLU A 1 90 ? -11.737 2.307 8.225 1.00 98.31 90 GLU A C 1
ATOM 709 O O . GLU A 1 90 ? -12.028 2.041 9.385 1.00 98.31 90 GLU A O 1
ATOM 714 N N . ILE A 1 91 ? -12.073 1.516 7.201 1.00 98.25 91 ILE A N 1
ATOM 715 C CA . ILE A 1 91 ? -12.862 0.285 7.370 1.00 98.25 91 ILE A CA 1
ATOM 716 C C . ILE A 1 91 ? -12.058 -0.779 8.125 1.00 98.25 91 ILE A C 1
ATOM 718 O O . ILE A 1 91 ? -12.567 -1.425 9.035 1.00 98.25 91 ILE A O 1
ATOM 722 N N . LEU A 1 92 ? -10.788 -0.974 7.763 1.00 98.38 92 LEU A N 1
ATOM 723 C CA . LEU A 1 92 ? -9.954 -2.004 8.382 1.00 98.38 92 LEU A CA 1
ATOM 724 C C . LEU A 1 92 ? -9.623 -1.695 9.842 1.00 98.38 92 LEU A C 1
ATOM 726 O O . LEU A 1 92 ? -9.498 -2.628 10.625 1.00 98.38 92 LEU A O 1
ATOM 730 N N . ALA A 1 93 ? -9.506 -0.423 10.221 1.00 98.19 93 ALA A N 1
ATOM 731 C CA . ALA A 1 93 ? -9.302 -0.030 11.612 1.00 98.19 93 ALA A CA 1
ATOM 732 C C . ALA A 1 93 ? -10.497 -0.411 12.505 1.00 98.19 93 ALA A C 1
ATOM 734 O O . ALA A 1 93 ? -10.308 -0.659 13.693 1.00 98.19 93 ALA A O 1
ATOM 735 N N . GLU A 1 94 ? -11.707 -0.486 11.943 1.00 97.50 94 GLU A N 1
ATOM 736 C CA . GLU A 1 94 ? -12.909 -0.940 12.649 1.00 97.50 94 GLU A CA 1
ATOM 737 C C . GLU A 1 94 ? -13.047 -2.470 12.612 1.00 97.50 94 GLU A C 1
ATOM 739 O O . GLU A 1 94 ? -13.160 -3.110 13.657 1.00 97.50 94 GLU A O 1
ATOM 744 N N . ASP A 1 95 ? -12.988 -3.067 11.418 1.00 97.94 95 ASP A N 1
ATOM 745 C CA . ASP A 1 95 ? -13.344 -4.477 11.219 1.00 97.94 95 ASP A CA 1
ATOM 746 C C . ASP A 1 95 ? -12.190 -5.451 11.503 1.00 97.94 95 ASP A C 1
ATOM 748 O O . ASP A 1 95 ? -12.415 -6.593 11.911 1.00 97.94 95 ASP A O 1
ATOM 752 N N . ARG A 1 96 ? -10.947 -5.045 11.206 1.00 97.38 96 ARG A N 1
ATOM 753 C CA . ARG A 1 96 ? -9.749 -5.909 11.213 1.00 97.38 96 ARG A CA 1
ATOM 754 C C . ARG A 1 96 ? -8.484 -5.152 11.672 1.00 97.38 96 ARG A C 1
ATOM 756 O O . ARG A 1 96 ? -7.485 -5.135 10.943 1.00 97.38 96 ARG A O 1
ATOM 763 N N . PRO A 1 97 ? -8.491 -4.526 12.866 1.00 97.69 97 PRO A N 1
ATOM 764 C CA . PRO A 1 97 ? -7.402 -3.654 13.314 1.00 97.69 97 PRO A CA 1
ATOM 765 C C . PRO A 1 97 ? -6.060 -4.383 13.455 1.00 97.69 97 PRO A C 1
ATOM 767 O O . PRO A 1 97 ? -5.017 -3.815 13.137 1.00 97.69 97 PRO A O 1
ATOM 770 N N . ASP A 1 98 ? -6.075 -5.652 13.873 1.00 98.06 98 ASP A N 1
ATOM 771 C CA . ASP A 1 98 ? -4.855 -6.449 14.030 1.00 98.06 98 ASP A CA 1
ATOM 772 C C . ASP A 1 98 ? -4.160 -6.715 12.687 1.00 98.06 98 ASP A C 1
ATOM 774 O O . ASP A 1 98 ? -2.951 -6.512 12.577 1.00 98.06 98 ASP A O 1
ATOM 778 N N . ASP A 1 99 ? -4.923 -7.085 11.651 1.00 97.88 99 ASP A N 1
ATOM 779 C CA . ASP A 1 99 ? -4.390 -7.306 10.300 1.00 97.88 99 ASP A CA 1
ATOM 780 C C . ASP A 1 99 ? -3.815 -6.013 9.706 1.00 97.88 99 ASP A C 1
ATOM 782 O O . ASP A 1 99 ? -2.772 -6.018 9.047 1.00 97.88 99 ASP A O 1
ATOM 786 N N . LEU A 1 100 ? -4.493 -4.885 9.944 1.00 98.50 100 LEU A N 1
ATOM 787 C CA . LEU A 1 100 ? -4.034 -3.573 9.503 1.00 98.50 100 LEU A CA 1
ATOM 788 C C . LEU A 1 100 ? -2.717 -3.181 10.184 1.00 98.50 100 LEU A C 1
ATOM 790 O O . LEU A 1 100 ? -1.783 -2.748 9.500 1.00 98.50 100 LEU A O 1
ATOM 794 N N . ARG A 1 101 ? -2.637 -3.347 11.509 1.00 98.31 101 ARG A N 1
ATOM 795 C CA . ARG A 1 101 ? -1.433 -3.061 12.295 1.00 98.31 101 ARG A CA 1
ATOM 796 C C . ARG A 1 101 ? -0.266 -3.924 11.838 1.00 98.31 101 ARG A C 1
ATOM 798 O O . ARG A 1 101 ? 0.794 -3.383 11.535 1.00 98.31 101 ARG A O 1
ATOM 805 N N . GLU A 1 102 ? -0.473 -5.231 11.699 1.00 97.75 102 GLU A N 1
ATOM 806 C CA . GLU A 1 102 ? 0.563 -6.150 11.226 1.00 97.75 102 GLU A CA 1
ATOM 807 C C . GLU A 1 102 ? 1.070 -5.751 9.829 1.00 97.75 102 GLU A C 1
ATOM 809 O O . GLU A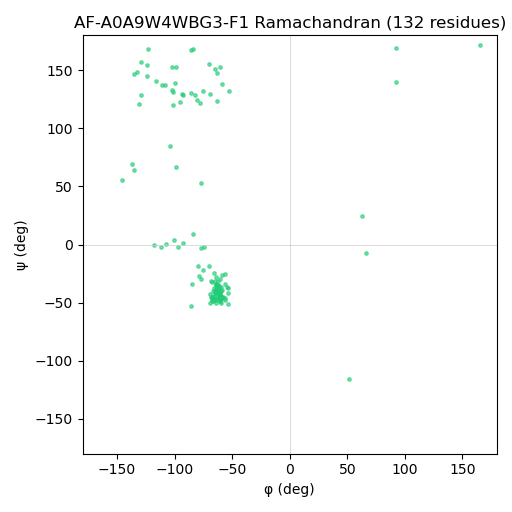 1 102 ? 2.278 -5.658 9.594 1.00 97.75 102 GLU A O 1
ATOM 814 N N . ALA A 1 103 ? 0.164 -5.443 8.894 1.00 97.75 103 ALA A N 1
ATOM 815 C CA . ALA A 1 103 ? 0.541 -5.016 7.549 1.00 97.75 103 ALA A CA 1
ATOM 816 C C . ALA A 1 103 ? 1.356 -3.710 7.550 1.00 97.75 103 ALA A C 1
ATOM 818 O O . ALA A 1 103 ? 2.318 -3.589 6.779 1.00 97.75 103 ALA A O 1
ATOM 819 N N . TYR A 1 104 ? 0.988 -2.748 8.403 1.00 98.31 104 TYR A N 1
ATOM 820 C CA . TYR A 1 104 ? 1.705 -1.485 8.564 1.00 98.31 104 TYR A CA 1
ATOM 821 C C . TYR A 1 104 ? 3.093 -1.691 9.182 1.00 98.31 104 TYR A C 1
ATOM 823 O O . TYR A 1 104 ? 4.084 -1.221 8.618 1.00 98.31 104 TYR A O 1
ATOM 831 N N . GLU A 1 105 ? 3.194 -2.441 10.279 1.00 97.88 105 GLU A N 1
ATOM 832 C CA . GLU A 1 105 ? 4.460 -2.752 10.951 1.00 97.88 105 GLU A CA 1
ATOM 833 C C . GLU A 1 105 ? 5.427 -3.486 10.017 1.00 97.88 105 GLU A C 1
ATOM 835 O O . GLU A 1 105 ? 6.581 -3.073 9.867 1.00 97.88 105 GLU A O 1
ATOM 840 N N . ASN A 1 106 ? 4.941 -4.500 9.297 1.00 96.50 106 ASN A N 1
ATOM 841 C CA . ASN A 1 106 ? 5.732 -5.247 8.319 1.00 96.50 106 ASN A CA 1
ATOM 842 C C . ASN A 1 106 ? 6.258 -4.340 7.195 1.00 96.50 106 ASN A C 1
ATOM 844 O O . ASN A 1 106 ? 7.433 -4.410 6.811 1.00 96.50 106 ASN A O 1
ATOM 848 N N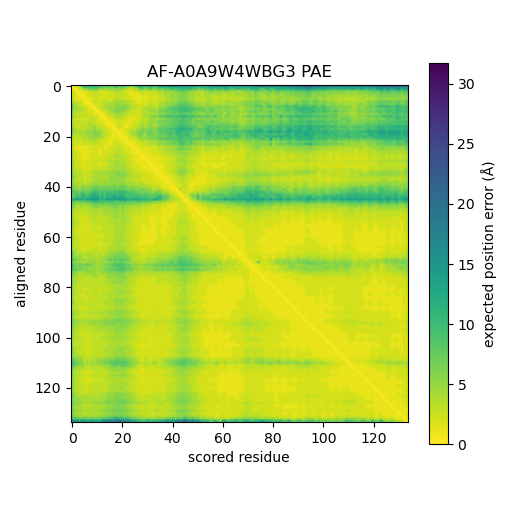 . ALA A 1 107 ? 5.423 -3.434 6.681 1.00 96.75 107 ALA A N 1
ATOM 849 C CA . ALA A 1 107 ? 5.842 -2.472 5.666 1.00 96.75 107 ALA A CA 1
ATOM 850 C C . ALA A 1 107 ? 6.903 -1.491 6.199 1.00 96.75 107 ALA A C 1
ATOM 852 O O . ALA A 1 107 ? 7.890 -1.206 5.515 1.00 96.75 107 ALA A O 1
ATOM 853 N N . MET A 1 108 ? 6.753 -1.017 7.437 1.00 97.44 108 MET A N 1
ATOM 854 C CA . MET A 1 108 ? 7.728 -0.142 8.096 1.00 97.44 108 MET A CA 1
ATOM 855 C C . MET A 1 108 ? 9.053 -0.870 8.396 1.00 97.44 108 MET A C 1
ATOM 857 O O . MET A 1 108 ? 10.129 -0.267 8.305 1.00 97.44 108 MET A O 1
ATOM 861 N N . ALA A 1 109 ? 9.004 -2.174 8.679 1.00 96.62 109 ALA A N 1
ATOM 862 C CA . ALA A 1 109 ? 10.175 -3.022 8.895 1.00 96.62 109 ALA A CA 1
ATOM 863 C C . ALA A 1 109 ? 10.916 -3.389 7.595 1.00 96.62 109 ALA A C 1
ATOM 865 O O . ALA A 1 109 ? 12.112 -3.673 7.635 1.00 96.62 109 ALA A O 1
ATOM 866 N N . THR A 1 110 ? 10.249 -3.329 6.435 1.00 93.00 110 THR A N 1
ATOM 867 C CA . THR A 1 110 ? 10.815 -3.770 5.144 1.00 93.00 110 THR A CA 1
ATOM 868 C C . THR A 1 110 ? 12.061 -2.975 4.728 1.00 93.00 110 THR A C 1
ATOM 870 O O . THR A 1 110 ? 12.995 -3.536 4.158 1.00 93.00 110 THR A O 1
ATOM 873 N N . GLY A 1 111 ? 12.112 -1.664 4.994 1.00 92.88 111 GLY A N 1
ATOM 874 C CA . GLY A 1 111 ? 13.304 -0.864 4.698 1.00 92.88 111 GLY A CA 1
ATOM 875 C C . GLY A 1 111 ? 13.096 0.653 4.714 1.00 92.88 111 GLY A C 1
ATOM 876 O O . GLY A 1 111 ? 11.962 1.131 4.781 1.00 92.88 111 GLY A O 1
ATOM 877 N N . PRO A 1 112 ? 14.186 1.443 4.624 1.00 95.56 112 PRO A N 1
ATOM 878 C CA . PRO A 1 112 ? 14.125 2.904 4.711 1.00 95.56 112 PRO A CA 1
ATOM 879 C C . PRO A 1 112 ? 13.261 3.523 3.609 1.00 95.56 112 PRO A C 1
ATOM 881 O O . PRO A 1 112 ? 12.407 4.348 3.905 1.00 95.56 112 PRO A O 1
ATOM 884 N N . HIS A 1 113 ? 13.367 3.044 2.365 1.00 94.00 113 HIS A N 1
ATOM 885 C CA . HIS A 1 113 ? 12.540 3.553 1.267 1.00 94.00 113 HIS A CA 1
ATOM 886 C C . HIS A 1 113 ? 11.038 3.330 1.472 1.00 94.00 113 HIS A C 1
ATOM 888 O O . HIS A 1 113 ? 10.244 4.136 1.002 1.00 94.00 113 HIS A O 1
ATOM 894 N N . TRP A 1 114 ? 10.624 2.257 2.148 1.00 96.75 114 TRP A N 1
ATOM 895 C CA . TRP A 1 114 ? 9.215 2.065 2.500 1.00 96.75 114 TRP A CA 1
ATOM 896 C C . TRP A 1 114 ? 8.779 3.086 3.548 1.00 96.75 114 TRP A C 1
ATOM 898 O O . TRP A 1 114 ? 7.806 3.810 3.332 1.00 96.75 114 TRP A O 1
ATOM 908 N N . ARG A 1 115 ? 9.551 3.201 4.636 1.00 97.56 115 ARG A N 1
ATOM 909 C CA . ARG A 1 115 ? 9.291 4.152 5.726 1.00 97.56 115 ARG A CA 1
ATOM 910 C C . ARG A 1 115 ? 9.206 5.587 5.233 1.00 97.56 11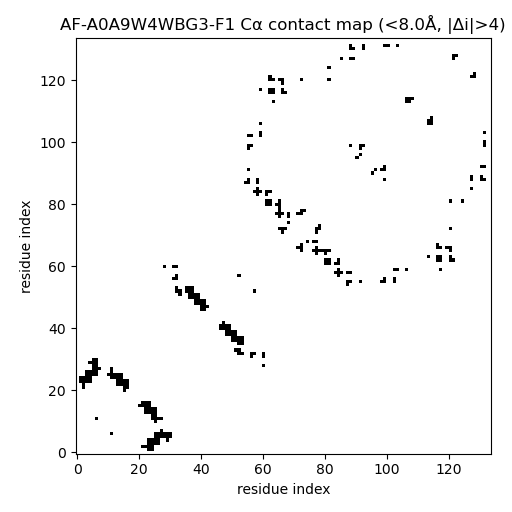5 ARG A C 1
ATOM 912 O O . ARG A 1 115 ? 8.283 6.299 5.621 1.00 97.56 115 ARG A O 1
ATOM 919 N N . ASP A 1 116 ? 10.133 6.011 4.383 1.00 97.88 116 ASP A N 1
ATOM 920 C CA . ASP A 1 116 ? 10.182 7.385 3.885 1.00 97.88 116 ASP A CA 1
ATOM 921 C C . ASP A 1 116 ? 8.940 7.713 3.054 1.00 97.88 116 ASP A C 1
ATOM 923 O O . ASP A 1 116 ? 8.293 8.734 3.290 1.00 97.88 116 ASP A O 1
ATOM 927 N N . ARG A 1 117 ? 8.553 6.814 2.140 1.00 97.56 117 ARG A N 1
ATOM 928 C CA . ARG A 1 117 ? 7.390 6.999 1.258 1.00 97.56 117 ARG A CA 1
ATOM 929 C C . ARG A 1 117 ? 6.072 6.978 2.017 1.00 97.56 117 ARG A C 1
ATOM 931 O O . ARG A 1 117 ? 5.232 7.852 1.813 1.00 97.56 117 ARG A O 1
ATOM 938 N N . ILE A 1 118 ? 5.902 6.015 2.924 1.00 98.31 118 ILE A N 1
ATOM 939 C CA . ILE A 1 118 ? 4.706 5.940 3.769 1.00 98.31 118 ILE A CA 1
ATOM 940 C C . ILE A 1 118 ? 4.594 7.210 4.616 1.00 98.31 118 ILE A C 1
ATOM 942 O O . ILE A 1 118 ? 3.551 7.865 4.612 1.00 98.31 118 ILE A O 1
ATOM 946 N N . ASN A 1 119 ? 5.679 7.627 5.275 1.00 98.25 119 ASN A N 1
ATOM 947 C CA . ASN A 1 119 ? 5.672 8.844 6.082 1.00 98.25 119 ASN A CA 1
ATOM 948 C C . ASN A 1 119 ? 5.412 10.107 5.257 1.00 98.25 119 ASN A C 1
ATOM 950 O O . ASN A 1 119 ? 4.701 10.993 5.734 1.00 98.25 119 ASN A O 1
ATOM 954 N N . ALA A 1 120 ? 5.960 10.204 4.044 1.00 97.94 120 ALA A N 1
ATOM 955 C CA . ALA A 1 120 ? 5.724 11.329 3.144 1.00 97.94 120 ALA A CA 1
ATOM 956 C C . ALA A 1 120 ? 4.235 11.466 2.794 1.00 97.94 120 ALA A C 1
ATOM 958 O O . ALA A 1 120 ? 3.682 12.567 2.877 1.00 97.94 120 ALA A O 1
ATOM 959 N N . THR A 1 121 ? 3.563 10.350 2.506 1.00 98.25 121 THR A N 1
ATOM 960 C CA . THR A 1 121 ? 2.116 10.332 2.270 1.00 98.25 121 THR A CA 1
ATOM 961 C C . THR A 1 121 ? 1.323 10.652 3.540 1.00 98.25 121 THR A C 1
ATOM 963 O O . THR A 1 121 ? 0.451 11.522 3.511 1.00 98.25 121 THR A O 1
ATOM 966 N N . LEU A 1 122 ? 1.653 10.030 4.677 1.00 98.31 122 LEU A N 1
ATOM 967 C CA . LEU A 1 122 ? 0.936 10.222 5.945 1.00 98.31 122 LEU A CA 1
ATOM 968 C C . LEU A 1 122 ? 1.069 11.639 6.521 1.00 98.31 122 LEU A C 1
ATOM 970 O O . LEU A 1 122 ? 0.173 12.093 7.227 1.00 98.31 122 LEU A O 1
ATOM 974 N N . LYS A 1 123 ? 2.129 12.394 6.192 1.00 97.81 123 LYS A N 1
ATOM 975 C CA . LYS A 1 123 ? 2.217 13.836 6.520 1.00 97.81 123 LYS A CA 1
ATOM 976 C C . LYS A 1 123 ? 1.039 14.644 5.961 1.00 97.81 123 LYS A C 1
ATOM 978 O O . LYS A 1 123 ? 0.712 15.695 6.498 1.00 97.81 123 LYS A O 1
ATOM 983 N N . ARG A 1 124 ? 0.412 14.163 4.884 1.00 96.75 124 ARG A N 1
ATOM 984 C CA . ARG A 1 124 ? -0.745 14.789 4.226 1.00 96.75 124 ARG A CA 1
ATOM 985 C C . ARG A 1 124 ? -2.081 14.181 4.670 1.00 96.75 124 ARG A C 1
ATOM 987 O O . ARG A 1 124 ? -3.120 14.616 4.188 1.00 96.75 124 ARG A O 1
ATOM 994 N N . MET A 1 125 ? -2.057 13.167 5.535 1.00 97.75 125 MET A N 1
ATOM 995 C CA . MET A 1 125 ? -3.228 12.396 5.968 1.00 97.75 125 MET A CA 1
ATOM 996 C C . MET A 1 125 ? -3.195 12.197 7.495 1.00 97.75 125 MET A C 1
ATOM 998 O O . MET A 1 125 ? -3.053 11.066 7.961 1.00 97.75 125 MET A O 1
ATOM 1002 N N . PRO A 1 126 ? -3.277 13.279 8.296 1.00 97.12 126 PRO A N 1
ATOM 1003 C CA . PRO A 1 126 ? -3.090 13.199 9.745 1.00 97.12 126 PRO A CA 1
ATOM 1004 C C . PRO A 1 126 ? -4.119 12.300 10.447 1.00 97.12 126 PRO 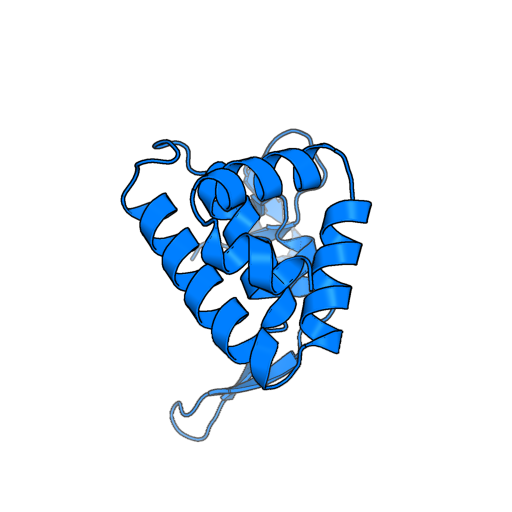A C 1
ATOM 1006 O O . PRO A 1 126 ? -3.747 11.582 11.365 1.00 97.12 126 PRO A O 1
ATOM 1009 N N . SER A 1 127 ? -5.376 12.274 9.989 1.00 96.88 127 SER A N 1
ATOM 1010 C CA . SER A 1 127 ? -6.408 11.374 10.531 1.00 96.88 127 SER A CA 1
ATOM 1011 C C . SER A 1 127 ? -6.045 9.900 10.340 1.00 96.88 127 SER A C 1
ATOM 1013 O O . SER A 1 127 ? -6.089 9.117 11.282 1.00 96.88 127 SER A O 1
ATOM 1015 N N . VAL A 1 128 ? -5.620 9.535 9.129 1.00 98.00 128 VAL A N 1
ATOM 1016 C CA . VAL A 1 128 ? -5.204 8.168 8.786 1.00 98.00 128 VAL A CA 1
ATOM 1017 C C . VAL A 1 128 ? -3.940 7.765 9.534 1.00 98.00 128 VAL A C 1
ATOM 1019 O O . VAL A 1 128 ? -3.832 6.627 9.975 1.00 98.00 128 VAL A O 1
ATOM 1022 N N . ARG A 1 129 ? -2.994 8.695 9.724 1.00 98.06 129 ARG A N 1
ATOM 1023 C CA . ARG A 1 129 ? -1.812 8.453 10.561 1.00 98.06 129 ARG A CA 1
ATOM 1024 C C . ARG A 1 129 ? -2.221 8.029 11.969 1.00 98.06 129 ARG A C 1
ATOM 1026 O O . ARG A 1 129 ? -1.705 7.036 12.458 1.00 98.06 129 ARG A O 1
ATOM 1033 N N . THR A 1 130 ? -3.152 8.754 12.586 1.00 97.31 130 THR A N 1
ATOM 1034 C CA . THR A 1 130 ? -3.631 8.425 13.930 1.00 97.31 130 THR A CA 1
ATOM 1035 C C . THR A 1 130 ? -4.254 7.032 13.990 1.00 97.31 130 THR A C 1
ATOM 1037 O O . THR A 1 130 ? -3.987 6.324 14.947 1.00 97.31 130 THR A O 1
ATOM 1040 N N . LEU A 1 131 ? -5.020 6.612 12.976 1.00 97.06 131 LEU A N 1
ATOM 1041 C CA . LEU A 1 131 ? -5.605 5.263 12.932 1.00 97.06 131 LEU A CA 1
ATOM 1042 C C . LEU A 1 131 ? -4.553 4.145 12.858 1.00 97.06 131 LEU A C 1
ATOM 1044 O O . LEU A 1 131 ? -4.760 3.082 13.424 1.00 97.06 131 LEU A O 1
ATOM 1048 N N . LEU A 1 132 ? -3.433 4.375 12.167 1.00 96.19 132 LEU A N 1
ATOM 1049 C CA . LEU A 1 132 ? -2.353 3.387 12.038 1.00 96.19 132 LEU A CA 1
ATOM 1050 C C . LEU A 1 132 ? -1.425 3.318 13.261 1.00 96.19 132 LEU A C 1
ATOM 1052 O O . LEU A 1 132 ? -0.657 2.370 13.383 1.00 96.19 132 LEU A O 1
ATOM 1056 N N . GLU A 1 133 ? -1.431 4.347 14.110 1.00 91.50 133 GLU A N 1
ATOM 1057 C CA . GLU A 1 133 ? -0.555 4.473 15.286 1.00 91.50 133 GLU A CA 1
ATOM 1058 C C . GLU A 1 133 ? -1.265 4.101 16.609 1.00 91.50 133 GLU A C 1
ATOM 1060 O O . GLU A 1 133 ? -0.667 4.251 17.676 1.00 91.50 133 GLU A O 1
ATOM 1065 N N . GLN A 1 134 ? -2.521 3.642 16.543 1.00 79.75 134 GLN A N 1
ATOM 1066 C CA . GLN A 1 134 ? -3.310 3.121 17.673 1.00 79.75 134 GLN A CA 1
ATOM 1067 C C . GLN A 1 134 ? -2.992 1.650 17.962 1.00 79.75 134 GLN A C 1
ATOM 1069 O O . GLN A 1 134 ? -2.944 1.303 19.165 1.00 79.75 134 GLN A O 1
#

Sequence (134 aa):
MEFLTPSFAEAEDLRPLAALGVHTQLLHYLNYLIAEPITAAITYRNGVLVQIPRPECMAIHKLVVADRRKEGPDSLKAHKDRMQASFLIEILAEDRPDDLREAYENAMATGPHWRDRINATLKRMPSVRTLLEQ